Protein AF-A0A1E7Q731-F1 (afdb_monomer)

Mean predicted aligned error: 12.2 Å

InterPro domains:
  IPR007335 Protein of unknown function DUF413 [PF04219] (10-99)

Radius of gyration: 25.97 Å; Cα contacts (8 Å, |Δi|>4): 89; chains: 1; bounding box: 38×32×90 Å

Organism: NCBI:txid1628148

pLDDT: mean 80.31, std 15.99, range [45.03, 94.25]

Secondary structure (DSSP, 8-state):
-PPSS--SS----TTT-TT-TTTSSSS-HHHHHHHHHHHHHHHHHHTTSS---SHHHHHHHHHHHTSS---SHHHHHHHHHHHHHHHTT--------------------------

Foldseek 3Di:
DDDFQADPFFDFDCVLQVPADPPSVLDDVVLRVLCGGRVVSLVCLCVVVDDGPDP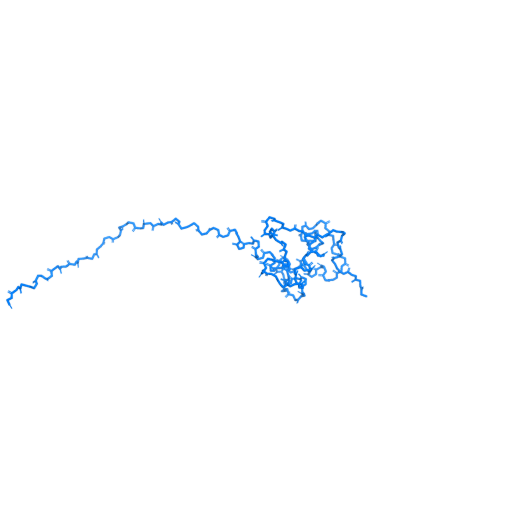VSVVLNCLSVVVDPQDDSNSVSVVSVVVSVVVVVPDPPPPDPPPPDDDDDDDDDDDPDDD

Structure (mmCIF, N/CA/C/O backbone):
data_AF-A0A1E7Q731-F1
#
_entry.id   AF-A0A1E7Q731-F1
#
loop_
_atom_site.group_PDB
_atom_site.id
_atom_site.type_symbol
_atom_site.label_atom_id
_atom_site.label_alt_id
_atom_site.label_comp_id
_atom_site.label_asym_id
_atom_site.label_entity_id
_atom_site.label_seq_id
_atom_site.pdbx_PDB_ins_code
_atom_site.Cartn_x
_atom_site.Cartn_y
_atom_site.Cartn_z
_atom_site.occupancy
_atom_site.B_iso_or_equiv
_atom_site.auth_seq_id
_atom_site.auth_comp_id
_atom_site.auth_asym_id
_atom_site.auth_atom_id
_atom_site.pdbx_PDB_model_num
ATOM 1 N N . MET A 1 1 ? -4.147 12.590 16.455 1.00 50.62 1 MET A N 1
ATOM 2 C CA . MET A 1 1 ? -4.333 11.850 15.188 1.00 50.62 1 MET A CA 1
ATOM 3 C C . MET A 1 1 ? -4.425 10.380 15.544 1.00 50.62 1 MET A C 1
ATOM 5 O O . MET A 1 1 ? -3.499 9.883 16.175 1.00 50.62 1 MET A O 1
ATOM 9 N N . GLN A 1 2 ? -5.556 9.727 15.272 1.00 59.00 2 GLN A N 1
ATOM 10 C CA . GLN A 1 2 ? -5.657 8.281 15.478 1.00 59.00 2 GLN A CA 1
ATOM 11 C C . GLN A 1 2 ? -4.785 7.572 14.432 1.00 59.00 2 GLN A C 1
ATOM 13 O O . GLN A 1 2 ? -4.750 8.025 13.288 1.00 59.00 2 GLN A O 1
ATOM 18 N N . PRO A 1 3 ? -4.041 6.516 14.795 1.00 71.31 3 PRO A N 1
ATOM 19 C CA . PRO A 1 3 ? -3.257 5.780 13.816 1.00 71.31 3 PRO A CA 1
ATOM 20 C C . PRO A 1 3 ? -4.194 4.969 12.904 1.00 71.31 3 PRO A C 1
ATOM 22 O O . PRO A 1 3 ? -4.894 4.076 13.372 1.00 71.31 3 PRO A O 1
ATOM 25 N N . SER A 1 4 ? -4.204 5.280 11.608 1.00 77.44 4 SER A N 1
ATOM 26 C CA . SER A 1 4 ? -4.953 4.534 10.586 1.00 77.44 4 SER A CA 1
ATOM 27 C C . SER A 1 4 ? -4.156 3.305 10.113 1.00 77.44 4 SER A C 1
ATOM 29 O O . SER A 1 4 ? -2.921 3.335 10.079 1.00 77.44 4 SER A O 1
ATOM 31 N N . PHE A 1 5 ? -4.842 2.213 9.750 1.00 83.31 5 PHE A N 1
ATOM 32 C CA . PHE A 1 5 ? -4.238 0.974 9.230 1.00 83.31 5 PHE A CA 1
ATOM 33 C C . PHE A 1 5 ? -3.252 0.277 10.188 1.00 83.31 5 PHE A C 1
ATOM 35 O O . PHE A 1 5 ? -2.196 -0.211 9.774 1.00 83.31 5 PHE A O 1
ATOM 42 N N . VAL A 1 6 ? -3.552 0.233 11.488 1.00 84.25 6 VAL A N 1
ATOM 43 C CA . VAL A 1 6 ? -2.676 -0.436 12.465 1.00 84.25 6 VAL A CA 1
ATOM 44 C C . VAL A 1 6 ? -2.754 -1.947 12.300 1.00 84.25 6 VAL A C 1
ATOM 46 O O . VAL A 1 6 ? -3.830 -2.541 12.407 1.00 84.25 6 VAL A O 1
ATOM 49 N N . SER A 1 7 ? -1.592 -2.565 12.105 1.00 84.56 7 SER A N 1
ATOM 50 C CA . SER A 1 7 ? -1.424 -4.011 12.059 1.00 84.56 7 SER A CA 1
ATOM 51 C C . SER A 1 7 ? -0.505 -4.492 13.180 1.00 84.56 7 SER A C 1
ATOM 53 O O . SER A 1 7 ? 0.485 -3.838 13.509 1.00 84.56 7 SER A O 1
ATOM 55 N N . GLN A 1 8 ? -0.802 -5.668 13.735 1.00 82.88 8 GLN A N 1
ATOM 56 C CA . GLN A 1 8 ? 0.064 -6.334 14.713 1.00 82.88 8 GLN A CA 1
ATOM 57 C C . GLN A 1 8 ? 1.277 -7.013 14.070 1.00 82.88 8 GLN A C 1
ATOM 59 O O . GLN A 1 8 ? 2.301 -7.211 1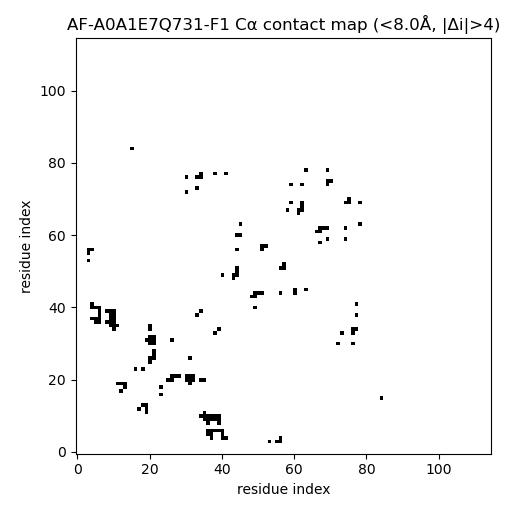4.723 1.00 82.88 8 GLN A O 1
ATOM 64 N N . ARG A 1 9 ? 1.178 -7.376 12.788 1.00 88.12 9 ARG A N 1
ATOM 65 C CA . ARG A 1 9 ? 2.231 -8.087 12.062 1.00 88.12 9 ARG A CA 1
ATOM 66 C C . ARG A 1 9 ? 2.560 -7.384 10.756 1.00 88.12 9 ARG A C 1
ATOM 68 O O . ARG A 1 9 ? 1.695 -6.796 10.107 1.00 88.12 9 ARG A O 1
ATOM 75 N N . ARG A 1 10 ? 3.828 -7.487 10.357 1.00 90.62 10 ARG A N 1
ATOM 76 C CA . ARG A 1 10 ? 4.264 -7.011 9.050 1.00 90.62 10 ARG A CA 1
ATOM 77 C C . ARG A 1 10 ? 3.706 -7.870 7.921 1.00 90.62 10 ARG A C 1
ATOM 79 O O . ARG A 1 10 ? 3.648 -9.096 8.035 1.00 90.62 10 ARG A O 1
ATOM 86 N N . PHE A 1 11 ? 3.334 -7.219 6.832 1.00 92.25 11 PHE A N 1
ATOM 87 C CA . PHE A 1 11 ? 2.891 -7.876 5.614 1.00 92.25 11 PHE A CA 1
ATOM 88 C C . PHE A 1 11 ? 4.092 -8.245 4.746 1.00 92.25 11 PHE A C 1
ATOM 90 O O . PHE A 1 11 ? 4.945 -7.404 4.459 1.00 92.25 11 PHE A O 1
ATOM 97 N N . PHE A 1 12 ? 4.138 -9.502 4.315 1.00 89.94 12 PHE A N 1
ATOM 98 C CA . PHE A 1 12 ? 5.155 -10.021 3.411 1.00 89.94 12 PHE A CA 1
ATOM 99 C C . PHE A 1 12 ? 4.469 -10.799 2.295 1.00 89.94 12 PHE A C 1
ATOM 101 O O . PHE A 1 12 ? 3.593 -11.623 2.550 1.00 89.94 12 PHE A O 1
ATOM 108 N N . ASP A 1 13 ? 4.885 -10.542 1.060 1.00 88.94 13 ASP A N 1
ATOM 109 C CA . ASP A 1 13 ? 4.429 -11.275 -0.116 1.00 88.94 13 ASP A CA 1
ATOM 110 C C . ASP A 1 13 ? 5.636 -11.877 -0.834 1.00 88.94 13 ASP A C 1
ATOM 112 O O . ASP A 1 13 ? 6.010 -11.466 -1.933 1.00 88.94 13 ASP A O 1
ATOM 116 N N . ASP A 1 14 ? 6.263 -12.859 -0.186 1.00 88.06 14 ASP A N 1
ATOM 117 C CA . ASP A 1 14 ? 7.473 -13.519 -0.691 1.00 88.06 14 ASP A CA 1
ATOM 118 C C . ASP A 1 14 ? 7.222 -14.271 -2.008 1.00 88.06 14 ASP A C 1
ATOM 120 O O . ASP A 1 14 ? 8.145 -14.494 -2.791 1.00 88.06 14 ASP A O 1
ATOM 124 N N . ARG A 1 15 ? 5.957 -14.610 -2.301 1.00 87.38 15 ARG A N 1
ATOM 125 C CA . ARG A 1 15 ? 5.557 -15.232 -3.572 1.00 87.38 15 ARG A CA 1
ATOM 126 C C . ARG A 1 15 ? 5.751 -14.277 -4.744 1.00 87.38 15 ARG A C 1
ATOM 128 O O . ARG A 1 15 ? 6.267 -14.670 -5.790 1.00 87.38 15 ARG A O 1
ATOM 135 N N . ASN A 1 16 ? 5.351 -13.017 -4.590 1.00 86.25 16 ASN A N 1
ATOM 136 C CA . ASN A 1 16 ? 5.470 -12.027 -5.659 1.00 86.25 16 ASN A CA 1
ATOM 137 C C . ASN A 1 16 ? 6.757 -11.205 -5.569 1.00 86.25 16 ASN A C 1
ATOM 139 O O . ASN A 1 16 ? 7.292 -10.797 -6.608 1.00 86.25 16 ASN A O 1
ATOM 143 N N . PHE A 1 17 ? 7.263 -11.010 -4.355 1.00 89.25 17 PHE A N 1
ATOM 144 C CA . PHE A 1 17 ? 8.407 -10.179 -4.008 1.00 89.25 17 PHE A CA 1
ATOM 145 C C . PHE A 1 17 ? 9.349 -10.949 -3.067 1.00 89.25 17 PHE A C 1
ATOM 147 O O . PHE A 1 17 ? 9.469 -10.594 -1.900 1.00 89.25 17 PHE A O 1
ATOM 154 N N . PRO A 1 18 ? 10.092 -11.956 -3.565 1.00 87.62 18 PRO A N 1
ATOM 155 C CA . PRO A 1 18 ? 10.951 -12.813 -2.731 1.00 87.62 18 PRO A CA 1
ATOM 156 C C . PRO A 1 18 ? 12.096 -12.065 -2.031 1.00 87.62 18 PRO A C 1
ATOM 158 O O . PRO A 1 18 ? 12.719 -12.584 -1.114 1.00 87.62 18 PRO A O 1
ATOM 161 N N . LYS A 1 19 ? 12.407 -10.840 -2.475 1.00 88.00 19 LYS A N 1
ATOM 162 C CA . LYS A 1 19 ? 13.408 -9.959 -1.851 1.00 88.00 19 LYS A CA 1
ATOM 163 C C . LYS A 1 19 ? 12.783 -8.914 -0.911 1.00 88.00 19 LYS A C 1
ATOM 165 O O . LYS A 1 19 ? 13.513 -8.078 -0.385 1.00 88.00 19 LYS A O 1
ATOM 170 N N . GLY A 1 20 ? 11.462 -8.931 -0.732 1.00 88.94 20 GLY A N 1
ATOM 171 C CA . GLY A 1 20 ? 10.691 -7.905 -0.030 1.00 88.94 20 GLY A CA 1
ATOM 172 C C . GLY A 1 20 ? 10.373 -6.679 -0.892 1.00 88.94 20 GLY A C 1
ATOM 173 O O . GLY A 1 20 ? 10.932 -6.482 -1.976 1.00 88.94 20 GLY A O 1
ATOM 174 N N . PHE A 1 21 ? 9.466 -5.828 -0.407 1.00 90.38 21 PHE A N 1
ATOM 175 C CA . PHE A 1 21 ? 8.986 -4.662 -1.155 1.00 90.38 21 PHE A CA 1
ATOM 176 C C . PHE A 1 21 ? 10.087 -3.622 -1.381 1.00 90.38 21 PHE A C 1
ATOM 178 O O . PHE A 1 21 ? 10.264 -3.151 -2.506 1.00 90.38 21 PHE A O 1
ATOM 185 N N . THR A 1 22 ? 10.884 -3.335 -0.350 1.00 89.12 22 THR A N 1
ATOM 186 C CA . THR A 1 22 ? 11.952 -2.318 -0.367 1.00 89.12 22 THR A CA 1
ATOM 187 C C . THR A 1 22 ? 13.111 -2.651 -1.311 1.00 89.12 22 THR A C 1
ATOM 189 O O . THR A 1 22 ? 13.685 -1.751 -1.919 1.00 89.12 22 THR A O 1
ATOM 192 N N . ARG A 1 23 ? 13.439 -3.938 -1.495 1.00 87.75 23 ARG A N 1
ATOM 193 C CA . ARG A 1 23 ? 14.537 -4.394 -2.374 1.00 87.75 23 ARG A CA 1
ATOM 194 C C . ARG A 1 23 ? 14.066 -4.895 -3.740 1.00 87.75 23 ARG A C 1
ATOM 196 O O . ARG A 1 23 ? 14.881 -5.336 -4.546 1.00 87.75 23 ARG A O 1
ATOM 203 N N . SER A 1 24 ? 12.762 -4.849 -4.008 1.00 87.19 24 SER A N 1
ATOM 204 C CA . SER A 1 24 ? 12.189 -5.304 -5.281 1.00 87.19 24 SER A CA 1
ATOM 205 C C . SER A 1 24 ? 12.463 -4.360 -6.457 1.00 87.19 24 SER A C 1
ATOM 207 O O . SER A 1 24 ? 12.311 -4.770 -7.607 1.00 87.19 24 SER A O 1
ATOM 209 N N . GLY A 1 25 ? 12.791 -3.089 -6.186 1.00 87.62 25 GLY A N 1
ATOM 210 C CA . GLY A 1 25 ? 12.887 -2.030 -7.199 1.00 87.62 25 GLY A CA 1
ATOM 211 C C . GLY A 1 25 ? 11.542 -1.626 -7.823 1.00 87.62 25 GLY A C 1
ATOM 212 O O . GLY A 1 25 ? 11.511 -0.819 -8.746 1.00 87.62 25 GLY A O 1
ATOM 213 N N . ARG A 1 26 ? 10.417 -2.184 -7.351 1.00 87.19 26 ARG A N 1
ATOM 214 C CA . ARG A 1 26 ? 9.059 -1.868 -7.841 1.00 87.19 26 ARG A CA 1
ATOM 215 C C . ARG A 1 26 ? 8.365 -0.780 -7.029 1.00 87.19 26 ARG A C 1
ATOM 217 O O . ARG A 1 26 ? 7.414 -0.172 -7.520 1.00 87.19 26 ARG A O 1
ATOM 224 N N . PHE A 1 27 ? 8.851 -0.564 -5.814 1.00 92.31 27 PHE A N 1
ATOM 225 C CA . PHE A 1 27 ? 8.349 0.397 -4.847 1.00 92.31 27 PHE A CA 1
ATOM 226 C C . PHE A 1 27 ? 9.504 1.266 -4.371 1.00 92.31 27 PHE A C 1
ATOM 228 O O . PHE A 1 27 ? 10.652 0.817 -4.313 1.00 92.31 27 PHE A O 1
ATOM 235 N N . THR A 1 28 ? 9.195 2.504 -4.009 1.00 93.38 28 THR A N 1
ATOM 236 C CA . THR A 1 28 ? 10.137 3.339 -3.261 1.00 93.38 28 THR A CA 1
ATOM 237 C C . THR A 1 28 ? 10.321 2.791 -1.843 1.00 93.38 28 THR A C 1
ATOM 239 O O . THR A 1 28 ? 9.505 2.007 -1.352 1.00 93.38 28 THR A O 1
ATOM 242 N N . LEU A 1 29 ? 11.373 3.226 -1.143 1.00 91.88 29 LEU A N 1
ATOM 243 C CA . LEU A 1 29 ? 11.606 2.828 0.249 1.00 91.88 29 LEU A CA 1
ATOM 244 C C . LEU A 1 29 ? 10.403 3.154 1.152 1.00 91.88 29 LEU A C 1
ATOM 246 O O . LEU A 1 29 ? 10.058 2.367 2.032 1.00 91.88 29 LEU A O 1
ATOM 250 N N . ASN A 1 30 ? 9.753 4.297 0.922 1.00 93.00 30 ASN A N 1
ATOM 251 C CA . ASN A 1 30 ? 8.593 4.721 1.701 1.00 93.00 30 ASN A CA 1
ATOM 252 C C . ASN A 1 30 ? 7.371 3.832 1.421 1.00 93.00 30 ASN A C 1
ATOM 254 O O . ASN A 1 30 ? 6.754 3.316 2.345 1.00 93.00 30 ASN A O 1
ATOM 258 N N . GLU A 1 31 ? 7.080 3.570 0.147 1.00 93.38 31 GLU A N 1
ATOM 259 C CA . GLU A 1 31 ? 5.998 2.668 -0.271 1.00 93.38 31 GLU A CA 1
ATOM 260 C C . GLU A 1 31 ? 6.205 1.239 0.249 1.00 93.38 31 GLU A C 1
ATOM 262 O O . GLU A 1 31 ? 5.273 0.616 0.754 1.00 93.38 31 GLU A O 1
ATOM 267 N N . GLY A 1 32 ? 7.439 0.730 0.188 1.00 93.62 32 GLY A N 1
ATOM 268 C CA . GLY A 1 32 ? 7.773 -0.580 0.738 1.00 93.62 32 GLY A CA 1
ATOM 269 C C . GLY A 1 32 ? 7.525 -0.652 2.244 1.00 93.62 32 GLY A C 1
ATOM 270 O O . GLY A 1 32 ? 6.898 -1.597 2.710 1.00 93.62 32 GLY A O 1
ATOM 271 N N . ASN A 1 33 ? 7.923 0.378 2.997 1.00 92.44 33 ASN A N 1
ATOM 272 C CA . ASN A 1 33 ? 7.631 0.462 4.431 1.00 92.44 33 ASN A CA 1
ATOM 273 C C . ASN A 1 33 ? 6.128 0.545 4.725 1.00 92.44 33 ASN A C 1
ATOM 275 O O . ASN A 1 33 ? 5.672 -0.037 5.709 1.00 92.44 33 ASN A O 1
ATOM 279 N N . VAL A 1 34 ? 5.362 1.256 3.893 1.00 93.44 34 VAL A N 1
ATOM 280 C CA . VAL A 1 34 ? 3.903 1.330 4.024 1.00 93.44 34 VAL A CA 1
ATOM 281 C C . VAL A 1 34 ? 3.278 -0.049 3.842 1.00 93.44 34 VAL A C 1
ATOM 283 O O . VAL A 1 34 ? 2.502 -0.465 4.700 1.00 93.44 34 VAL A O 1
ATOM 286 N N . LEU A 1 35 ? 3.656 -0.787 2.794 1.00 93.38 35 LEU A N 1
ATOM 287 C CA . LEU A 1 35 ? 3.174 -2.155 2.586 1.00 93.38 35 LEU A CA 1
ATOM 288 C C . LEU A 1 35 ? 3.578 -3.061 3.741 1.00 93.38 35 LEU A C 1
ATOM 290 O O . LEU A 1 35 ? 2.725 -3.744 4.289 1.00 93.38 35 LEU A O 1
ATOM 294 N N . GLU A 1 36 ? 4.837 -3.028 4.173 1.00 92.75 36 GLU A N 1
ATOM 295 C CA . GLU A 1 36 ? 5.296 -3.880 5.271 1.00 92.75 36 GLU A CA 1
ATOM 296 C C . GLU A 1 36 ? 4.558 -3.591 6.582 1.00 92.75 36 GLU A C 1
ATOM 298 O O . GLU A 1 36 ? 4.208 -4.530 7.287 1.00 92.75 36 GLU A O 1
ATOM 303 N N . LYS A 1 37 ? 4.306 -2.325 6.933 1.00 92.00 37 LYS A N 1
ATOM 304 C CA . LYS A 1 37 ? 3.674 -1.960 8.215 1.00 92.00 37 LYS A CA 1
ATOM 305 C C . LYS A 1 37 ? 2.150 -2.048 8.193 1.00 92.00 37 LYS A C 1
ATOM 307 O O . LYS A 1 37 ? 1.560 -2.487 9.174 1.00 92.00 37 LYS A O 1
ATOM 312 N N . HIS A 1 38 ? 1.528 -1.623 7.098 1.00 92.75 38 HIS A N 1
ATOM 313 C CA . HIS A 1 38 ? 0.082 -1.403 7.008 1.00 92.75 38 HIS A CA 1
ATOM 314 C C . HIS A 1 38 ? -0.615 -2.351 6.025 1.00 92.75 38 HIS A C 1
ATOM 316 O O . HIS A 1 38 ? -1.841 -2.438 6.028 1.00 92.75 38 HIS A O 1
ATOM 322 N N . GLY A 1 39 ? 0.138 -3.099 5.215 1.00 92.25 39 GLY A N 1
ATOM 323 C CA . GLY A 1 39 ? -0.411 -3.959 4.166 1.00 92.25 39 GLY A CA 1
ATOM 324 C C . GLY A 1 39 ? -1.336 -5.059 4.682 1.00 92.25 39 GLY A C 1
ATOM 325 O O . GLY A 1 39 ? -2.278 -5.416 3.989 1.00 92.25 39 GLY A O 1
ATOM 326 N N . LEU A 1 40 ? -1.132 -5.557 5.908 1.00 92.06 40 LEU A N 1
ATOM 327 C CA . LEU A 1 40 ? -2.024 -6.566 6.487 1.00 92.06 40 LEU A CA 1
ATOM 328 C C . LEU A 1 40 ? -3.394 -5.962 6.811 1.00 92.06 40 LEU A C 1
ATOM 330 O O . LEU A 1 40 ? -4.406 -6.528 6.425 1.00 92.06 40 LEU A O 1
ATOM 334 N N . ALA A 1 41 ? -3.423 -4.787 7.448 1.00 92.06 41 ALA A N 1
ATOM 335 C CA . ALA A 1 41 ? -4.672 -4.092 7.748 1.00 92.06 41 ALA A CA 1
ATOM 336 C C . ALA A 1 41 ? -5.416 -3.712 6.457 1.00 92.06 41 ALA A C 1
ATOM 338 O O . ALA A 1 41 ? -6.620 -3.914 6.363 1.00 92.06 41 ALA A O 1
ATOM 339 N N . MET A 1 42 ? -4.694 -3.233 5.439 1.00 91.75 42 MET A N 1
ATOM 340 C CA . MET A 1 42 ? -5.253 -2.958 4.108 1.00 91.75 42 MET A CA 1
ATOM 341 C C . MET A 1 42 ? -5.855 -4.203 3.456 1.00 91.75 42 MET A C 1
ATOM 343 O O . MET A 1 42 ? -6.960 -4.142 2.926 1.00 91.75 42 MET A O 1
ATOM 347 N N . PHE A 1 43 ? -5.148 -5.331 3.517 1.00 91.81 43 PHE A N 1
ATOM 348 C CA . PHE A 1 43 ? -5.619 -6.598 2.972 1.00 91.81 43 PHE A CA 1
ATOM 349 C C . PHE A 1 43 ? -6.886 -7.087 3.683 1.00 91.81 43 PHE A C 1
ATOM 351 O O . PHE A 1 43 ? -7.847 -7.475 3.030 1.00 91.81 43 PHE A O 1
ATOM 358 N N . GLU A 1 44 ? -6.921 -7.025 5.015 1.00 91.62 44 GLU A N 1
ATOM 359 C CA . GLU A 1 44 ? -8.092 -7.420 5.806 1.00 91.62 44 GLU A CA 1
ATOM 360 C C . GLU A 1 44 ? -9.300 -6.507 5.573 1.00 91.62 44 GLU A C 1
ATOM 362 O O . GLU A 1 44 ? -10.431 -6.996 5.561 1.00 91.62 44 GLU A O 1
ATOM 367 N N . LEU A 1 45 ? -9.076 -5.203 5.384 1.00 91.50 45 LEU A N 1
ATOM 368 C CA . LEU A 1 45 ? -10.124 -4.246 5.019 1.00 91.50 45 LEU A CA 1
ATOM 369 C C . LEU A 1 45 ? -10.667 -4.531 3.614 1.00 91.50 45 LEU A C 1
ATOM 371 O O . LEU A 1 45 ? -11.880 -4.541 3.422 1.00 91.50 45 LEU A O 1
ATOM 375 N N . GLU A 1 46 ? -9.789 -4.800 2.642 1.00 90.19 46 GLU A N 1
ATOM 376 C CA . GLU A 1 46 ? -10.190 -5.154 1.274 1.00 90.19 46 GLU A CA 1
ATOM 377 C C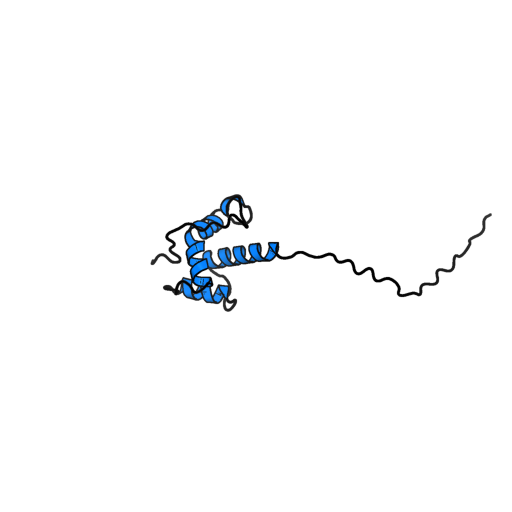 . GLU A 1 46 ? -10.958 -6.486 1.231 1.00 90.19 46 GLU A C 1
ATOM 379 O O . GLU A 1 46 ? -11.974 -6.585 0.546 1.00 90.19 46 GLU A O 1
ATOM 384 N N . GLU A 1 47 ? -10.517 -7.502 1.982 1.00 90.00 47 GLU A N 1
ATOM 385 C CA . GLU A 1 47 ? -11.223 -8.788 2.097 1.00 90.00 47 GLU A CA 1
ATOM 386 C C . GLU A 1 47 ? -12.517 -8.703 2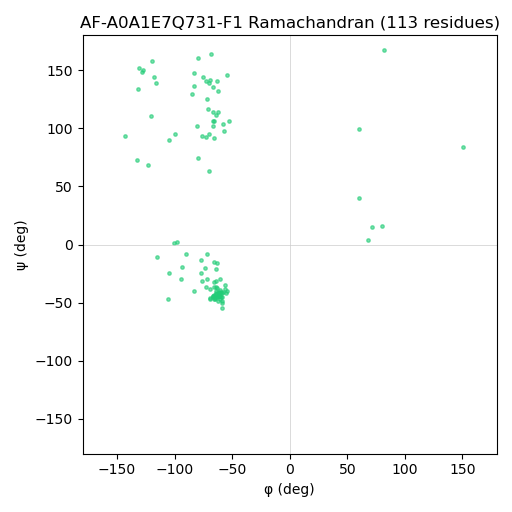.927 1.00 90.00 47 GLU A C 1
ATOM 388 O O . GLU A 1 47 ? -13.265 -9.678 2.993 1.00 90.00 47 GLU A O 1
ATOM 393 N N . GLY A 1 48 ? -12.790 -7.571 3.586 1.00 87.38 48 GLY A N 1
ATOM 394 C CA . GLY A 1 48 ? -13.947 -7.406 4.469 1.00 87.38 48 GLY A CA 1
ATOM 395 C C . GLY A 1 48 ? -13.846 -8.187 5.786 1.00 87.38 48 GLY A C 1
ATOM 396 O O . GLY A 1 48 ? -14.845 -8.351 6.483 1.00 87.38 48 GLY A O 1
ATOM 397 N N . LYS A 1 49 ? -12.649 -8.666 6.150 1.00 88.75 49 LYS A N 1
ATOM 398 C CA . LYS A 1 49 ? -12.369 -9.297 7.454 1.00 88.75 49 LYS A CA 1
ATOM 399 C C . LYS A 1 49 ? -12.357 -8.279 8.586 1.00 88.75 49 LYS A C 1
ATOM 401 O O . LYS A 1 49 ? -12.664 -8.618 9.727 1.00 88.75 49 LYS A O 1
ATOM 406 N N . ARG A 1 50 ? -11.982 -7.042 8.268 1.00 87.56 50 ARG A N 1
ATOM 407 C CA . ARG A 1 50 ? -11.931 -5.920 9.199 1.00 87.56 50 ARG A CA 1
ATOM 408 C C . ARG A 1 50 ? -12.923 -4.848 8.768 1.00 87.56 50 ARG A C 1
ATOM 410 O O . ARG A 1 50 ? -13.028 -4.538 7.586 1.00 87.56 50 ARG A O 1
ATOM 417 N N . THR A 1 51 ? -13.623 -4.260 9.732 1.00 86.31 51 THR A N 1
ATOM 418 C CA . THR A 1 51 ? -14.483 -3.096 9.498 1.00 86.31 51 THR A CA 1
ATOM 419 C C . THR A 1 51 ? -13.654 -1.811 9.515 1.00 86.31 51 THR A C 1
ATOM 421 O O . THR A 1 51 ? -12.816 -1.664 10.412 1.00 86.31 51 THR A O 1
ATOM 424 N N . PRO A 1 52 ? -13.883 -0.874 8.579 1.00 87.69 52 PRO A N 1
ATOM 425 C CA . PRO A 1 52 ? -13.232 0.428 8.616 1.00 87.69 52 PRO A CA 1
ATOM 426 C C . PRO A 1 52 ? -13.649 1.170 9.886 1.00 87.69 52 PRO A C 1
ATOM 428 O O . PRO A 1 52 ? -14.828 1.224 10.232 1.00 87.69 52 PRO A O 1
ATOM 431 N N .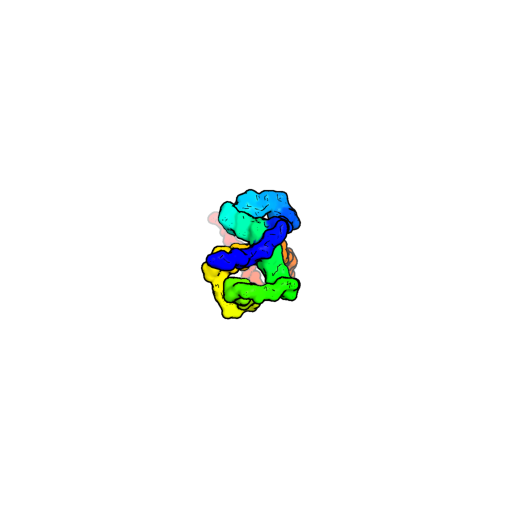 THR A 1 53 ? -12.669 1.723 10.587 1.00 85.56 53 THR A N 1
ATOM 432 C CA . THR A 1 53 ? -12.881 2.510 11.810 1.00 85.56 53 THR A CA 1
ATOM 433 C C . THR A 1 53 ? -12.721 4.008 11.582 1.00 85.56 53 THR A C 1
ATOM 435 O O . THR A 1 53 ? -13.318 4.794 12.310 1.00 85.56 53 THR A O 1
ATOM 438 N N . ASN A 1 54 ? -11.965 4.396 10.553 1.00 86.94 54 ASN A N 1
ATOM 439 C CA . ASN A 1 54 ? -11.714 5.788 10.186 1.00 86.94 54 ASN A CA 1
ATOM 440 C C . ASN A 1 54 ? -12.212 6.104 8.774 1.00 86.94 54 ASN A C 1
ATOM 442 O O . ASN A 1 54 ? -12.264 5.224 7.911 1.00 86.94 54 ASN A O 1
ATOM 446 N N . ASP A 1 55 ? -12.453 7.391 8.509 1.00 88.12 55 ASP A N 1
ATOM 447 C CA . ASP A 1 55 ? -12.798 7.897 7.174 1.00 88.12 55 ASP A CA 1
ATOM 448 C C . ASP A 1 55 ? -11.747 7.524 6.116 1.00 88.12 55 ASP A C 1
ATOM 450 O O . ASP A 1 55 ? -12.094 7.221 4.978 1.00 88.12 55 ASP A O 1
ATOM 454 N N . GLU A 1 56 ? -10.461 7.480 6.488 1.00 87.94 56 GLU A N 1
ATOM 455 C CA . GLU A 1 56 ? -9.384 7.023 5.598 1.00 87.94 56 GLU A CA 1
ATOM 456 C C . GLU A 1 56 ? -9.529 5.546 5.207 1.00 87.94 56 GLU A C 1
ATOM 458 O O . GLU A 1 56 ? -9.291 5.186 4.057 1.00 87.94 56 GLU A O 1
ATOM 463 N N . GLU A 1 57 ? -9.928 4.681 6.142 1.00 89.94 57 GLU A N 1
ATOM 464 C CA . GLU A 1 57 ? -10.136 3.254 5.868 1.00 89.94 57 GLU A CA 1
ATOM 465 C C . GLU A 1 57 ? -11.407 3.038 5.040 1.00 89.94 57 GLU A C 1
ATOM 467 O O . GLU A 1 57 ? -11.433 2.190 4.148 1.00 89.94 57 GLU A O 1
ATOM 472 N N . GLN A 1 58 ? -12.447 3.836 5.289 1.00 90.50 58 GLN A N 1
ATOM 473 C CA . GLN A 1 58 ? -13.677 3.807 4.502 1.00 90.50 58 GLN A CA 1
ATOM 474 C C . GLN A 1 58 ? -13.421 4.259 3.060 1.00 90.50 58 GLN A C 1
ATOM 476 O O . GLN A 1 58 ? -13.808 3.562 2.120 1.00 90.50 58 GLN A O 1
ATOM 481 N N . ARG A 1 59 ? -12.691 5.367 2.882 1.00 91.50 59 ARG A N 1
ATOM 482 C CA . ARG A 1 59 ? -12.247 5.833 1.564 1.00 91.50 59 ARG A CA 1
ATOM 483 C C . ARG A 1 59 ? -11.403 4.775 0.865 1.00 91.50 59 ARG A C 1
ATOM 485 O O . ARG A 1 59 ? -11.638 4.476 -0.301 1.00 91.50 59 ARG A O 1
ATOM 492 N N . PHE A 1 60 ? -10.460 4.165 1.578 1.00 92.25 60 PHE A N 1
ATOM 493 C CA . PHE A 1 60 ? -9.613 3.108 1.034 1.00 92.25 60 PHE A CA 1
ATOM 494 C C . PHE A 1 60 ? -10.431 1.954 0.434 1.00 92.25 60 PHE A C 1
ATOM 496 O O . PHE A 1 60 ? -10.087 1.462 -0.642 1.00 92.25 60 PHE A O 1
ATOM 503 N N . ILE A 1 61 ? -11.536 1.555 1.070 1.00 92.00 61 ILE A N 1
ATOM 504 C CA . ILE A 1 61 ? -12.439 0.526 0.534 1.00 92.00 61 ILE A CA 1
ATOM 505 C C . ILE A 1 61 ? -13.107 1.002 -0.763 1.00 92.00 61 ILE A C 1
ATOM 507 O O . ILE A 1 61 ? -13.111 0.254 -1.742 1.00 92.00 61 ILE A O 1
ATOM 511 N N . SER A 1 62 ? -13.624 2.233 -0.810 1.00 92.19 62 SER A N 1
ATOM 512 C CA . SER A 1 62 ? -14.194 2.817 -2.038 1.00 92.19 62 SER A CA 1
ATOM 513 C C . SER A 1 62 ? -13.164 2.913 -3.167 1.00 92.19 62 SER A C 1
ATOM 515 O O . SER A 1 62 ? -13.464 2.568 -4.311 1.00 92.19 62 SER A O 1
ATOM 517 N N . VAL A 1 63 ? -11.913 3.261 -2.855 1.00 93.19 63 VAL A N 1
ATOM 518 C CA . VAL A 1 63 ? -10.805 3.246 -3.822 1.00 93.19 63 VAL A CA 1
ATOM 519 C C . VAL A 1 63 ? -10.512 1.829 -4.320 1.00 93.19 63 VAL A C 1
ATOM 521 O O . VAL A 1 63 ? -10.346 1.628 -5.523 1.00 93.19 63 VAL A O 1
ATOM 524 N N . CYS A 1 64 ? -10.498 0.825 -3.438 1.00 90.06 64 CYS A N 1
ATOM 525 C CA . CYS A 1 64 ? -10.294 -0.575 -3.835 1.00 90.06 64 CYS A CA 1
ATOM 526 C C . CYS A 1 64 ? -11.421 -1.102 -4.738 1.00 90.06 64 CYS A C 1
ATOM 528 O O . CYS A 1 64 ? -11.165 -1.927 -5.616 1.00 90.06 64 CYS A O 1
ATOM 530 N N . LYS A 1 65 ? -12.652 -0.606 -4.562 1.00 89.50 65 LYS A N 1
ATOM 531 C CA . LYS A 1 65 ? -13.796 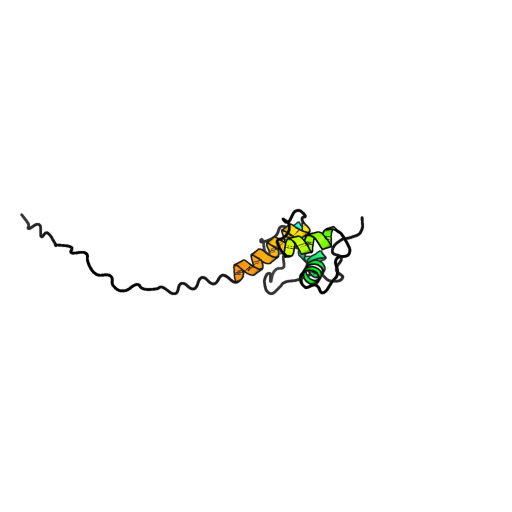-0.897 -5.442 1.00 89.50 65 LYS A CA 1
ATOM 532 C C . LYS A 1 65 ? -13.763 -0.128 -6.768 1.00 89.50 65 LYS A C 1
ATOM 534 O O . LYS A 1 65 ? -14.506 -0.475 -7.681 1.00 89.50 65 LYS A O 1
ATOM 539 N N . GLY A 1 66 ? -12.911 0.892 -6.885 1.00 88.75 66 GLY A N 1
ATOM 540 C CA . GLY A 1 66 ? -12.850 1.783 -8.045 1.00 88.75 66 GLY A CA 1
ATOM 541 C C . GLY A 1 66 ? -13.924 2.875 -8.055 1.00 88.75 66 GLY A C 1
ATOM 542 O O . GLY A 1 66 ? -14.149 3.481 -9.099 1.00 88.75 66 GLY A O 1
ATOM 543 N N . GLU A 1 67 ? -14.581 3.128 -6.920 1.00 89.25 67 GLU A N 1
ATOM 544 C CA . GLU A 1 67 ? -15.568 4.205 -6.761 1.00 89.25 67 GLU A CA 1
ATOM 545 C C . GLU A 1 67 ? -14.887 5.577 -6.628 1.00 89.25 67 GLU A C 1
ATOM 547 O O . GLU A 1 67 ? -15.423 6.580 -7.091 1.00 89.25 67 GLU A O 1
ATOM 552 N N . GLU A 1 68 ? -13.683 5.618 -6.044 1.00 90.19 68 GLU A N 1
ATOM 553 C CA . GLU A 1 68 ? -12.900 6.844 -5.858 1.00 90.19 68 GLU A CA 1
ATOM 554 C C . GLU A 1 68 ? -11.439 6.698 -6.323 1.00 90.19 68 GLU A C 1
ATOM 556 O O . GLU A 1 68 ? -10.870 5.601 -6.298 1.00 90.19 68 GLU A O 1
ATOM 561 N N . PRO A 1 69 ? -10.784 7.797 -6.749 1.00 89.50 69 PRO A N 1
ATOM 562 C CA . PRO A 1 69 ? -9.377 7.771 -7.125 1.00 89.50 69 PRO A CA 1
ATOM 563 C C . PRO A 1 69 ? -8.452 7.711 -5.901 1.00 89.50 69 PRO A C 1
ATOM 565 O O . PRO A 1 69 ? -8.676 8.368 -4.888 1.00 89.50 69 PRO A O 1
ATOM 568 N N . ALA A 1 70 ? -7.335 6.989 -6.032 1.00 91.62 70 ALA A N 1
ATOM 569 C CA . ALA A 1 70 ? -6.306 6.921 -4.998 1.00 91.62 70 ALA A CA 1
ATOM 570 C C . ALA A 1 70 ? -5.605 8.279 -4.806 1.00 91.62 70 ALA A C 1
ATOM 572 O O . ALA A 1 70 ? -4.862 8.756 -5.671 1.00 91.62 70 ALA A O 1
ATOM 573 N N . THR A 1 71 ? -5.789 8.881 -3.637 1.00 89.88 71 THR A N 1
ATOM 574 C CA . THR A 1 71 ? -5.262 10.198 -3.259 1.00 89.88 71 THR A CA 1
ATOM 575 C C . THR A 1 71 ? -4.094 10.079 -2.290 1.00 89.88 71 THR A C 1
ATOM 577 O O . THR A 1 71 ? -3.037 10.692 -2.508 1.00 89.88 71 THR A O 1
ATOM 580 N N . THR A 1 72 ? -4.259 9.255 -1.258 1.00 90.56 72 THR A N 1
ATOM 581 C CA . THR A 1 72 ? -3.304 9.100 -0.163 1.00 90.56 72 THR A CA 1
ATOM 582 C C . THR A 1 72 ? -2.143 8.195 -0.561 1.00 90.56 72 THR A C 1
ATOM 584 O O . THR A 1 72 ? -2.210 7.419 -1.520 1.00 90.56 72 THR A O 1
ATOM 587 N N . LEU A 1 73 ? -1.036 8.290 0.182 1.00 90.88 73 LEU A N 1
ATOM 588 C CA . LEU A 1 73 ? 0.111 7.402 -0.019 1.00 90.88 73 LEU A CA 1
ATOM 589 C C . LEU A 1 73 ? -0.298 5.931 0.143 1.00 90.88 73 LEU A C 1
ATOM 591 O O . LEU A 1 73 ? 0.132 5.091 -0.642 1.00 90.88 73 LEU A O 1
ATOM 595 N N . TYR A 1 74 ? -1.143 5.641 1.130 1.00 91.19 74 TYR A N 1
ATOM 596 C CA . TYR A 1 74 ? -1.671 4.314 1.429 1.00 91.19 74 TYR A CA 1
ATOM 597 C C . TYR A 1 74 ? -2.428 3.719 0.238 1.00 91.19 74 TYR A C 1
ATOM 599 O O . TYR A 1 74 ? -2.051 2.664 -0.274 1.00 91.19 74 TYR A O 1
ATOM 607 N N . GLU A 1 75 ? -3.418 4.455 -0.268 1.00 92.69 75 GLU A N 1
ATOM 608 C CA . GLU A 1 75 ? -4.232 4.067 -1.423 1.00 92.69 75 GLU A CA 1
ATOM 609 C C . GLU A 1 75 ? -3.372 3.849 -2.671 1.00 92.69 75 GLU A C 1
ATOM 611 O O . GLU A 1 75 ? -3.441 2.802 -3.314 1.00 92.69 75 GLU A O 1
ATOM 616 N N . LYS A 1 76 ? -2.500 4.811 -2.998 1.00 93.88 76 LYS A N 1
ATOM 617 C CA . LYS A 1 76 ? -1.629 4.733 -4.183 1.00 93.88 76 LYS A CA 1
ATOM 618 C C . LYS A 1 76 ? -0.689 3.537 -4.116 1.00 93.88 76 LYS A C 1
ATOM 620 O O . LYS A 1 76 ? -0.471 2.858 -5.121 1.00 93.88 76 LYS A O 1
ATOM 625 N N . THR A 1 77 ? -0.137 3.277 -2.935 1.00 94.25 77 THR A N 1
ATOM 626 C CA . THR A 1 77 ? 0.777 2.158 -2.712 1.00 94.25 77 THR A CA 1
ATOM 627 C C . THR A 1 77 ? 0.055 0.823 -2.876 1.00 94.25 77 THR A C 1
ATOM 629 O O . THR A 1 77 ? 0.563 -0.063 -3.568 1.00 94.25 77 THR A O 1
ATOM 632 N N . TRP A 1 78 ? -1.142 0.690 -2.302 1.00 93.94 78 TRP A N 1
ATOM 633 C CA . TRP A 1 78 ? -1.947 -0.523 -2.425 1.00 93.94 78 TRP A CA 1
ATOM 634 C C . TRP A 1 78 ? -2.392 -0.780 -3.866 1.00 93.94 78 TRP A C 1
ATOM 636 O O . TRP A 1 78 ? -2.181 -1.870 -4.396 1.00 93.94 78 TRP A O 1
ATOM 646 N N . MET A 1 79 ? -2.897 0.245 -4.556 1.00 93.75 79 MET A N 1
ATOM 647 C CA . MET A 1 79 ? -3.285 0.137 -5.966 1.00 93.75 79 MET A CA 1
ATOM 648 C C . MET A 1 79 ? -2.099 -0.253 -6.851 1.00 93.75 79 MET A C 1
ATOM 650 O O . M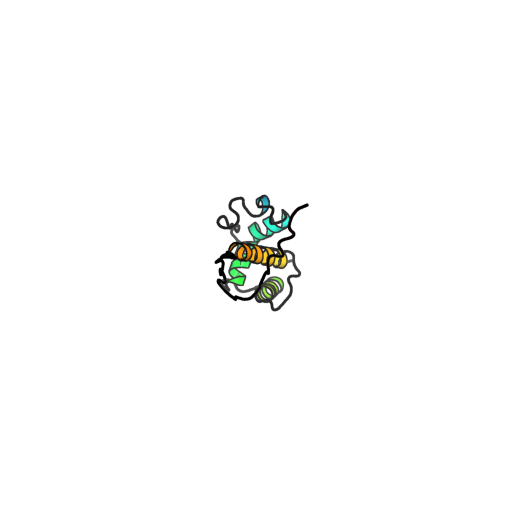ET A 1 79 ? -2.220 -1.122 -7.718 1.00 93.75 79 MET A O 1
ATOM 654 N N . LYS A 1 80 ? -0.914 0.317 -6.596 1.00 93.25 80 LYS A N 1
ATOM 655 C CA . LYS A 1 80 ? 0.325 -0.091 -7.271 1.00 93.25 80 LYS A CA 1
ATOM 656 C C . LYS A 1 80 ? 0.643 -1.563 -7.003 1.00 93.25 80 LYS A C 1
ATOM 658 O O . LYS A 1 80 ? 0.983 -2.283 -7.941 1.00 93.25 80 LYS A O 1
ATOM 663 N N . TYR A 1 81 ? 0.521 -2.025 -5.760 1.00 92.69 81 TYR A N 1
ATOM 664 C CA . TYR A 1 81 ? 0.719 -3.431 -5.401 1.00 92.69 81 TYR A CA 1
ATOM 665 C C . TYR A 1 81 ? -0.240 -4.363 -6.160 1.00 92.69 81 TYR A C 1
ATOM 667 O O . TYR A 1 81 ? 0.222 -5.298 -6.822 1.00 92.69 81 TYR A O 1
ATOM 675 N N . LYS A 1 82 ? -1.540 -4.051 -6.183 1.00 91.25 82 LYS A N 1
ATOM 676 C CA . LYS A 1 82 ? -2.561 -4.791 -6.950 1.00 91.25 82 LYS A CA 1
ATOM 677 C C . LYS A 1 82 ? -2.254 -4.818 -8.446 1.00 91.25 82 LYS A C 1
ATOM 679 O O . LYS A 1 82 ? -2.356 -5.869 -9.079 1.00 91.25 82 LYS A O 1
ATOM 684 N N . HIS A 1 83 ? -1.809 -3.697 -9.011 1.00 90.81 83 HIS A N 1
ATOM 685 C CA . HIS A 1 83 ? -1.417 -3.635 -10.416 1.00 90.81 83 HIS A CA 1
ATOM 686 C C . HIS A 1 83 ? -0.228 -4.560 -10.717 1.00 90.81 83 HIS A C 1
ATOM 688 O O . HIS A 1 83 ? -0.270 -5.325 -11.679 1.00 90.81 83 HIS A O 1
ATOM 694 N N . ARG A 1 84 ? 0.806 -4.576 -9.862 1.00 89.00 84 ARG A N 1
ATOM 695 C CA . ARG A 1 84 ? 1.967 -5.477 -10.021 1.00 89.00 84 ARG A CA 1
ATOM 696 C C . ARG A 1 84 ? 1.601 -6.955 -9.897 1.00 89.00 84 ARG A C 1
ATOM 698 O O . ARG A 1 84 ? 2.168 -7.779 -10.614 1.00 89.00 84 ARG A O 1
ATOM 705 N N . LEU A 1 85 ? 0.659 -7.289 -9.019 1.00 87.25 85 LEU A N 1
ATOM 706 C CA . LEU A 1 85 ? 0.097 -8.637 -8.925 1.00 87.25 85 LEU A CA 1
ATOM 707 C C . LEU A 1 85 ? -0.622 -9.041 -10.220 1.00 87.25 85 LEU A C 1
ATOM 709 O O . LEU A 1 85 ? -0.428 -10.151 -10.717 1.00 87.25 85 LEU A O 1
ATOM 713 N N . ALA A 1 86 ? -1.422 -8.135 -10.788 1.00 85.31 86 ALA A N 1
ATOM 714 C CA . ALA A 1 86 ? -2.170 -8.380 -12.018 1.00 85.31 86 ALA A CA 1
ATOM 715 C C . ALA A 1 86 ? -1.263 -8.490 -13.260 1.00 85.31 86 ALA A C 1
ATOM 717 O O . ALA A 1 86 ? -1.496 -9.346 -14.114 1.00 85.31 86 ALA A O 1
ATOM 718 N N . GLU A 1 87 ? -0.204 -7.677 -13.357 1.00 76.19 87 GLU A N 1
ATOM 719 C CA . GLU A 1 87 ? 0.765 -7.706 -14.467 1.00 76.19 87 GLU A CA 1
ATOM 720 C C . GLU A 1 87 ? 1.391 -9.097 -14.660 1.00 76.19 87 GLU A C 1
AT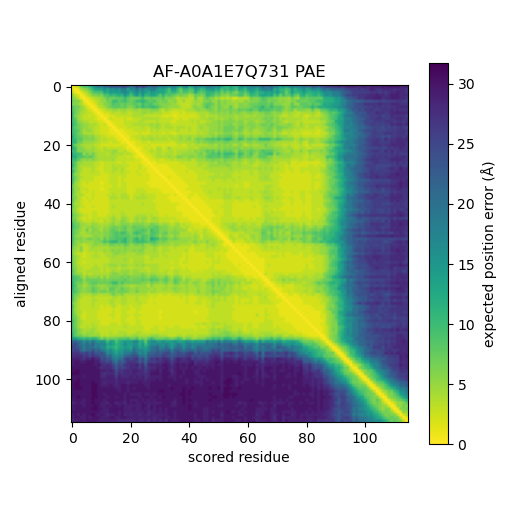OM 722 O O . GLU A 1 87 ? 1.501 -9.573 -15.790 1.00 76.19 87 GLU A O 1
ATOM 727 N N . LYS A 1 88 ? 1.740 -9.792 -13.569 1.00 62.91 88 LYS A N 1
ATOM 728 C CA . LYS A 1 88 ? 2.342 -11.137 -13.623 1.00 62.91 88 LYS A CA 1
ATOM 729 C C . LYS A 1 88 ? 1.408 -12.225 -14.170 1.00 62.91 88 LYS A C 1
ATOM 731 O O . LYS A 1 88 ? 1.885 -13.302 -14.514 1.00 62.91 88 LYS A O 1
ATOM 736 N N . ARG A 1 89 ? 0.097 -11.972 -14.263 1.00 58.22 89 ARG A N 1
ATOM 737 C CA . ARG A 1 89 ? -0.899 -12.930 -14.783 1.00 58.22 89 ARG A CA 1
ATOM 738 C C . ARG A 1 89 ? -1.128 -12.810 -16.291 1.00 58.22 89 ARG A C 1
ATOM 740 O O . ARG A 1 89 ? -1.805 -13.667 -16.854 1.00 58.22 89 ARG A O 1
ATOM 747 N N . LYS A 1 90 ? -0.567 -11.796 -16.963 1.00 56.59 90 LYS A N 1
ATOM 748 C CA . LYS A 1 90 ? -0.687 -11.636 -18.421 1.00 56.59 90 LYS A CA 1
ATOM 749 C C . LYS A 1 90 ? 0.301 -12.548 -19.152 1.00 56.59 90 LYS A C 1
ATOM 751 O O . LYS A 1 90 ? 1.300 -12.091 -19.703 1.00 56.59 90 LYS A O 1
ATOM 756 N N . PHE A 1 91 ? 0.001 -13.843 -19.185 1.00 57.69 91 PHE A N 1
ATOM 757 C CA . PHE A 1 91 ? 0.547 -14.720 -20.216 1.00 57.69 91 PHE A CA 1
ATOM 758 C C . PHE A 1 91 ? -0.060 -14.292 -21.557 1.00 57.69 91 PHE A C 1
ATOM 760 O O . PHE A 1 91 ? -1.238 -14.529 -21.808 1.00 57.69 91 PHE A O 1
ATOM 767 N N . HIS A 1 92 ? 0.724 -13.631 -22.410 1.00 59.97 92 HIS A N 1
ATOM 768 C CA . HIS A 1 92 ? 0.384 -13.535 -23.828 1.00 59.97 92 HIS A CA 1
ATOM 769 C C . HIS A 1 92 ? 0.721 -14.886 -24.452 1.00 59.97 92 HIS A C 1
ATOM 771 O O . HIS A 1 92 ? 1.865 -15.138 -24.827 1.00 59.97 92 HIS A O 1
ATOM 777 N N . THR A 1 93 ? -0.251 -15.790 -24.527 1.00 56.06 93 THR A N 1
ATOM 778 C CA . THR A 1 93 ? -0.121 -16.962 -25.388 1.00 56.06 93 THR A CA 1
ATOM 779 C C . THR A 1 93 ? -0.105 -16.467 -26.829 1.00 56.06 93 THR A C 1
ATOM 781 O O . THR A 1 93 ? -1.141 -16.150 -27.407 1.00 56.06 93 THR A O 1
ATOM 784 N N . VAL A 1 94 ? 1.086 -16.409 -27.423 1.00 57.38 94 VAL A N 1
ATOM 785 C CA . VAL A 1 94 ? 1.280 -16.343 -28.875 1.00 57.38 94 VAL A CA 1
ATOM 786 C C . VAL A 1 94 ? 0.903 -17.694 -29.487 1.00 57.38 94 VAL A C 1
ATOM 788 O O . VAL A 1 94 ? 1.734 -18.403 -30.046 1.00 57.38 94 VAL A O 1
ATOM 791 N N . PHE A 1 95 ? -0.364 -18.097 -29.369 1.00 51.62 95 PHE A N 1
ATOM 792 C CA . PHE A 1 95 ? -0.886 -19.090 -30.297 1.00 51.62 95 PHE A CA 1
ATOM 793 C C . PHE A 1 95 ? -0.991 -18.394 -31.648 1.00 51.62 95 PHE A C 1
ATOM 795 O O . PHE A 1 95 ? -1.935 -17.660 -31.927 1.00 51.62 95 PHE A O 1
ATOM 802 N N . GLY A 1 96 ? 0.055 -18.579 -32.453 1.00 54.44 96 GLY A N 1
ATOM 803 C CA . GLY A 1 96 ? 0.079 -18.173 -33.841 1.00 54.44 96 GLY A CA 1
ATOM 804 C C . GLY A 1 96 ? -1.065 -18.846 -34.582 1.00 54.44 96 GLY A C 1
ATOM 805 O O . GLY A 1 96 ? -0.976 -20.015 -34.952 1.00 54.44 96 GLY A O 1
ATOM 806 N N . THR A 1 97 ? -2.126 -18.096 -34.856 1.00 50.06 97 THR A N 1
ATOM 807 C CA . THR A 1 97 ? -2.967 -18.379 -36.012 1.00 50.06 97 THR A CA 1
ATOM 808 C C . THR A 1 97 ? -2.121 -18.120 -37.244 1.00 50.06 97 THR A C 1
ATOM 810 O O . THR A 1 97 ? -2.049 -17.007 -37.760 1.00 50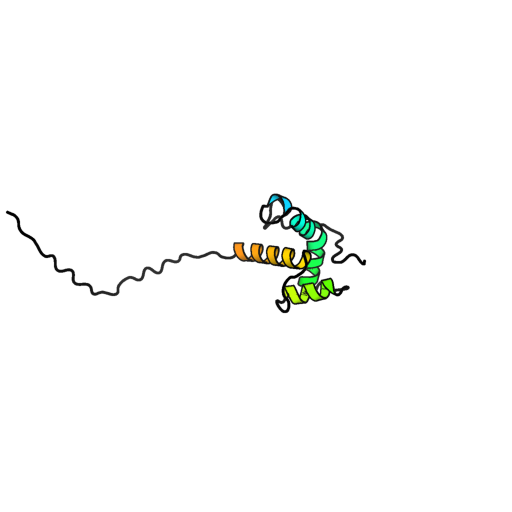.06 97 THR A O 1
ATOM 813 N N . LYS A 1 98 ? -1.464 -19.181 -37.713 1.00 51.00 98 LYS A N 1
ATOM 814 C CA . LYS A 1 98 ? -1.131 -19.326 -39.122 1.00 51.00 98 LYS A CA 1
ATOM 815 C C . LYS A 1 98 ? -2.467 -19.245 -39.864 1.00 51.00 98 LYS A C 1
ATOM 817 O O . LYS A 1 98 ? -3.204 -20.226 -39.897 1.00 51.00 98 LYS A O 1
ATOM 822 N N . LYS A 1 99 ? -2.827 -18.075 -40.394 1.00 48.91 99 LYS A N 1
ATOM 823 C CA . LYS A 1 99 ? -3.821 -18.021 -41.465 1.00 48.91 99 LYS A CA 1
ATOM 824 C C . LYS A 1 99 ? -3.118 -18.554 -42.707 1.00 48.91 99 LYS A C 1
ATOM 826 O O . LYS A 1 99 ? -2.385 -17.834 -43.372 1.00 48.91 99 LYS A O 1
ATOM 831 N N . LEU A 1 100 ? -3.258 -19.858 -42.927 1.00 51.31 100 LEU A N 1
ATOM 832 C CA . LEU A 1 100 ? -3.070 -20.437 -44.246 1.00 51.31 100 LEU A CA 1
ATOM 833 C C . LEU A 1 100 ? -4.184 -19.908 -45.154 1.00 51.31 100 LEU A C 1
ATOM 835 O O . LEU A 1 100 ? -5.343 -19.909 -44.747 1.00 51.31 100 LEU A O 1
ATOM 839 N N . ALA A 1 101 ? -3.767 -19.519 -46.359 1.00 51.09 101 ALA A N 1
ATOM 840 C CA . ALA A 1 101 ? -4.546 -19.345 -47.579 1.00 51.09 101 ALA A CA 1
ATOM 841 C C . ALA A 1 101 ? -5.689 -18.317 -47.542 1.00 51.09 101 ALA A C 1
ATOM 843 O O . ALA A 1 101 ? -6.816 -18.630 -47.177 1.00 51.09 101 ALA A O 1
ATOM 844 N N . ASP A 1 102 ? -5.409 -17.128 -48.074 1.00 45.03 102 ASP A N 1
ATOM 845 C CA . ASP A 1 102 ? -6.318 -16.538 -49.055 1.00 45.03 102 ASP A CA 1
ATOM 846 C C . ASP A 1 102 ? -5.488 -16.334 -50.323 1.00 45.03 102 ASP A C 1
ATOM 848 O O . ASP A 1 102 ? -4.475 -15.634 -50.315 1.00 45.03 102 ASP A O 1
ATOM 852 N N . GLY A 1 103 ? -5.803 -17.122 -51.348 1.00 56.44 103 GLY A N 1
ATOM 853 C CA . GLY A 1 103 ? -5.132 -17.041 -52.633 1.00 56.44 103 GLY A CA 1
ATOM 854 C C . GLY A 1 103 ? -5.561 -15.781 -53.366 1.00 56.44 103 GLY A C 1
ATOM 855 O O . GLY A 1 103 ? -6.742 -15.455 -53.334 1.00 56.44 103 GLY A O 1
ATOM 856 N N . ASN A 1 104 ? -4.599 -15.139 -54.033 1.00 52.53 104 ASN A N 1
ATOM 857 C CA . ASN A 1 104 ? -4.718 -14.488 -55.342 1.00 52.53 104 ASN A CA 1
ATOM 858 C C . ASN A 1 104 ? -3.744 -13.307 -55.441 1.00 52.53 104 ASN A C 1
ATOM 860 O O . ASN A 1 104 ? -4.171 -12.180 -55.238 1.00 52.53 104 ASN A O 1
ATOM 864 N N . GLU A 1 105 ? -2.479 -13.550 -55.797 1.00 49.53 105 GLU A N 1
ATOM 865 C CA . GLU A 1 105 ? -1.618 -12.515 -56.389 1.00 49.53 105 GLU A CA 1
ATOM 866 C C . GLU A 1 105 ? -0.734 -13.170 -57.461 1.00 49.53 105 GLU A C 1
ATOM 868 O O . GLU A 1 105 ? 0.302 -13.776 -57.188 1.00 49.53 105 GLU A O 1
ATOM 873 N N . ASP A 1 106 ? -1.251 -13.111 -58.686 1.00 53.97 106 ASP A N 1
ATOM 874 C CA . ASP A 1 106 ? -0.570 -13.343 -59.955 1.00 53.97 106 ASP A CA 1
ATOM 875 C C . ASP A 1 106 ? 0.691 -12.466 -60.035 1.00 53.97 106 ASP A C 1
ATOM 877 O O . ASP A 1 106 ? 0.612 -11.249 -60.187 1.00 53.97 106 ASP A O 1
ATOM 881 N N . PHE A 1 107 ? 1.866 -13.080 -59.894 1.00 50.44 107 PHE A N 1
ATOM 882 C CA . PHE A 1 107 ? 3.141 -12.447 -60.221 1.00 50.44 107 PHE A CA 1
ATOM 883 C C . PHE A 1 107 ? 3.633 -13.044 -61.536 1.00 50.44 107 PHE A C 1
ATOM 885 O O . PHE A 1 107 ? 4.345 -14.050 -61.555 1.00 50.44 107 PHE A O 1
ATOM 892 N N . SER A 1 108 ? 3.236 -12.425 -62.647 1.00 54.09 108 SER A N 1
ATOM 893 C CA . SER A 1 108 ? 3.824 -12.703 -63.952 1.00 54.09 108 SER A CA 1
ATOM 894 C C . SER A 1 108 ? 5.312 -12.336 -63.925 1.00 54.09 108 SER A C 1
ATOM 896 O O . SER A 1 108 ? 5.679 -11.167 -63.785 1.00 54.09 108 SER A O 1
ATOM 898 N N . TYR A 1 109 ? 6.164 -13.346 -64.054 1.00 51.72 109 TYR A N 1
ATOM 899 C CA . TYR A 1 109 ? 7.595 -13.213 -64.295 1.00 51.72 109 TYR A CA 1
ATOM 900 C C . TYR A 1 109 ? 7.802 -12.589 -65.682 1.00 51.72 109 TYR A C 1
ATOM 902 O O . TYR A 1 109 ? 7.559 -13.237 -66.698 1.00 51.72 109 TYR A O 1
ATOM 910 N N . VAL A 1 110 ? 8.200 -11.317 -65.728 1.00 59.41 110 VAL A N 1
ATOM 911 C CA . VAL A 1 110 ? 8.785 -10.733 -66.938 1.00 59.41 110 VAL A CA 1
ATOM 912 C C . VAL A 1 110 ? 10.249 -11.151 -66.986 1.00 59.41 110 VAL A C 1
ATOM 914 O O . VAL A 1 110 ? 11.090 -10.639 -66.248 1.00 59.41 110 VAL A O 1
ATOM 917 N N . ASP A 1 111 ? 10.501 -12.147 -67.825 1.00 52.34 111 ASP A N 1
ATOM 918 C CA . ASP A 1 111 ? 11.818 -12.529 -68.312 1.00 52.34 111 ASP A CA 1
ATOM 919 C C . ASP A 1 111 ? 12.359 -11.356 -69.146 1.00 52.34 111 ASP A C 1
ATOM 921 O O . ASP A 1 111 ? 11.787 -11.003 -70.180 1.00 52.34 111 ASP A O 1
ATOM 925 N N . THR A 1 112 ? 13.395 -10.679 -68.649 1.00 60.41 112 THR A N 1
ATOM 926 C CA . THR A 1 112 ? 14.158 -9.722 -69.457 1.00 60.41 112 THR A CA 1
ATOM 927 C C . THR A 1 112 ? 15.415 -10.450 -69.910 1.00 60.41 112 THR A C 1
ATOM 929 O O . THR A 1 112 ? 16.384 -10.556 -69.157 1.00 60.41 112 THR A O 1
ATOM 932 N N . ASP A 1 113 ? 15.319 -11.000 -71.117 1.00 58.03 113 ASP A N 1
ATOM 933 C CA . ASP A 1 113 ? 16.358 -11.691 -71.879 1.00 58.03 113 ASP A CA 1
ATOM 934 C C . ASP A 1 113 ? 17.627 -10.824 -72.051 1.00 58.03 113 ASP A C 1
ATOM 936 O O . ASP A 1 113 ? 17.566 -9.593 -72.132 1.00 58.03 113 ASP A O 1
ATOM 940 N N . SER A 1 114 ? 18.778 -11.498 -72.064 1.00 55.50 114 SER A N 1
ATOM 941 C CA . SER A 1 114 ? 20.129 -10.974 -72.300 1.00 55.50 114 SER A CA 1
ATOM 942 C C . SER A 1 114 ? 20.341 -10.370 -73.697 1.00 55.50 114 SER A C 1
ATOM 944 O O . SER A 1 114 ? 19.970 -10.995 -74.681 1.00 55.50 114 SER A O 1
ATOM 946 N N . ASP A 1 115 ? 21.092 -9.260 -73.772 1.00 50.50 115 ASP A N 1
ATOM 947 C CA . ASP A 1 115 ? 22.308 -9.094 -74.610 1.00 50.50 115 ASP A CA 1
ATOM 948 C C . ASP A 1 115 ? 23.179 -7.947 -74.057 1.00 50.50 115 ASP A C 1
ATOM 950 O O . ASP A 1 115 ? 22.652 -6.822 -73.879 1.00 50.50 115 ASP A O 1
#

Sequence (115 aa):
MQPSFVSQRRFFDDRNFPKGFTRSGRFTLNEGNVLEKHGLAMFELEEGKRTPTNDEEQRFISVCKGEEPATTLYEKTWMKYKHRLAEKRKFHTVFGTKKLADGNEDFSYVDTDSD

Solvent-accessible surface area (backbone atoms only — not comparable to full-atom values): 7299 Å² total; per-residue (Å²): 133,82,83,77,52,76,42,99,52,71,36,81,55,55,88,88,29,74,70,36,51,55,69,57,76,83,38,52,64,67,47,18,50,46,39,28,47,26,35,42,32,50,49,32,41,70,72,62,77,39,80,67,88,47,73,69,48,48,47,43,44,37,31,76,72,65,78,43,82,66,80,50,72,67,41,43,41,50,53,50,50,55,49,58,61,53,59,76,66,67,75,80,78,81,75,75,78,76,81,74,82,84,88,86,80,91,76,82,81,79,82,80,79,89,132